Protein AF-A0A8T6UV10-F1 (afdb_monomer_lite)

pLDDT: mean 95.71, std 1.91, range [87.56, 98.0]

Secondary structure (DSSP, 8-state):
---TTPPPP-----EEEEETTEEEEEE---STTHHHHHHHHHHHHHHTS---HHHHHHS--EEE-STT-EEE-TTS-HHHHHHHHHTT-

Radius of gyration: 16.24 Å; chains: 1; bounding box: 48×21×41 Å

Sequence (89 aa):
SIEPKKRPLSSMSPTILMKKNEPFYCFASTGGRRIISTSVQIINNLIDHEYDIQKAISAPRFFHYTGNVINIEQEIPSKVQKTLENIGY

Foldseek 3Di:
DDDPPDDDDWPWDFDFDDDPNHTDDTDFDDDTVCRVQLVVQLCCCCPVVVDDNVCSNPPWGWDDDDDLDIRTDPPPDPVVVVVSVVVPD

Structure (mmCIF, N/CA/C/O backbone):
data_AF-A0A8T6UV10-F1
#
_entry.id   AF-A0A8T6UV10-F1
#
loop_
_atom_site.group_PDB
_atom_site.id
_atom_site.type_symbol
_atom_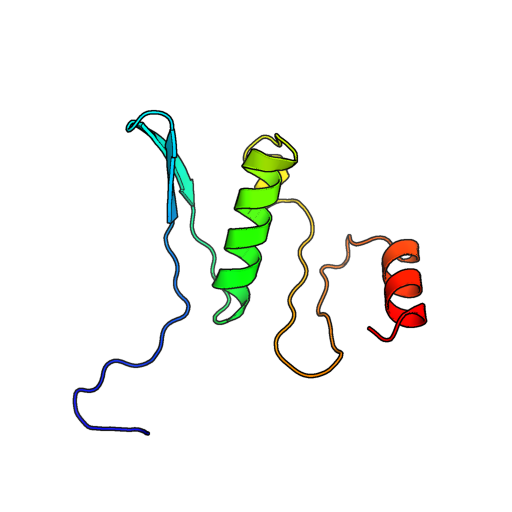site.label_atom_id
_atom_site.label_alt_id
_atom_site.label_comp_id
_atom_site.label_asym_id
_atom_site.label_entity_id
_atom_site.label_seq_id
_atom_site.pdbx_PDB_ins_code
_atom_site.Cartn_x
_atom_site.Cartn_y
_atom_site.Cartn_z
_atom_site.occupancy
_atom_site.B_iso_or_equiv
_atom_site.auth_seq_id
_atom_site.auth_comp_id
_atom_site.auth_asym_id
_atom_site.auth_atom_id
_atom_site.pdbx_PDB_model_num
ATOM 1 N N . SER A 1 1 ? 20.259 -10.067 10.100 1.00 87.56 1 SER A N 1
ATOM 2 C CA . SER A 1 1 ? 21.708 -9.888 10.309 1.00 87.56 1 SER A CA 1
ATOM 3 C C . SER A 1 1 ? 22.219 -8.765 9.424 1.00 87.56 1 SER A C 1
ATOM 5 O O . SER A 1 1 ? 21.649 -8.526 8.360 1.00 87.56 1 SER A O 1
ATOM 7 N N . ILE A 1 2 ? 23.269 -8.083 9.871 1.00 93.00 2 ILE A N 1
ATOM 8 C CA . ILE A 1 2 ? 24.014 -7.093 9.088 1.00 93.00 2 ILE A CA 1
ATOM 9 C C . ILE A 1 2 ? 25.309 -7.774 8.649 1.00 93.00 2 ILE A C 1
ATOM 11 O O . ILE A 1 2 ? 25.989 -8.361 9.484 1.00 93.00 2 ILE A O 1
ATOM 15 N N . GLU A 1 3 ? 25.623 -7.735 7.355 1.00 97.19 3 GLU A N 1
ATOM 16 C CA . GLU A 1 3 ? 26.783 -8.424 6.774 1.00 97.19 3 GLU A CA 1
ATOM 17 C C . GLU A 1 3 ? 27.437 -7.550 5.684 1.00 97.19 3 GLU A C 1
ATOM 19 O O . GLU A 1 3 ? 26.720 -6.849 4.959 1.00 97.19 3 GLU A O 1
ATOM 24 N N . PRO A 1 4 ? 28.775 -7.591 5.519 1.00 97.00 4 PRO A N 1
ATOM 25 C CA . PRO A 1 4 ? 29.468 -6.864 4.456 1.00 97.00 4 PRO A CA 1
ATOM 26 C C . PRO A 1 4 ? 28.947 -7.237 3.062 1.00 97.00 4 PRO A C 1
ATOM 28 O O . PRO A 1 4 ? 28.740 -8.411 2.766 1.00 97.00 4 PRO A O 1
ATOM 31 N N . LYS A 1 5 ? 28.762 -6.237 2.188 1.00 97.00 5 LYS A N 1
ATOM 32 C CA . LYS A 1 5 ? 28.257 -6.377 0.800 1.00 97.00 5 LYS A CA 1
ATOM 33 C C . LYS A 1 5 ? 26.830 -6.939 0.664 1.00 97.00 5 LYS A C 1
ATOM 35 O O . LYS A 1 5 ? 26.341 -7.086 -0.456 1.00 97.00 5 LYS A O 1
ATOM 40 N N . LYS A 1 6 ? 26.131 -7.220 1.767 1.00 97.50 6 LYS A N 1
ATOM 41 C CA . LYS A 1 6 ? 24.730 -7.647 1.736 1.00 97.50 6 LYS A CA 1
ATOM 42 C C . LYS A 1 6 ? 23.831 -6.489 1.316 1.00 97.50 6 LYS A C 1
ATOM 44 O O . LYS A 1 6 ? 23.967 -5.371 1.808 1.00 97.50 6 LYS A O 1
ATOM 49 N N . ARG A 1 7 ? 22.879 -6.767 0.423 1.00 96.69 7 ARG A N 1
ATOM 50 C CA . ARG A 1 7 ? 21.866 -5.786 0.019 1.00 96.69 7 ARG A CA 1
ATOM 51 C C . ARG A 1 7 ? 20.830 -5.625 1.138 1.00 96.69 7 ARG A C 1
ATOM 53 O O . ARG A 1 7 ? 20.302 -6.642 1.598 1.00 96.69 7 ARG A O 1
ATOM 60 N N . PRO A 1 8 ? 20.532 -4.394 1.585 1.00 95.06 8 PRO A N 1
ATOM 61 C CA . PRO A 1 8 ? 19.497 -4.171 2.582 1.00 95.06 8 PRO A CA 1
ATOM 62 C C . PRO A 1 8 ? 18.121 -4.521 2.012 1.00 95.06 8 PRO A C 1
ATOM 64 O O . PRO A 1 8 ? 17.879 -4.408 0.808 1.00 95.06 8 PRO A O 1
ATOM 67 N N . LEU A 1 9 ? 17.209 -4.934 2.892 1.00 95.25 9 LEU A N 1
ATOM 68 C CA . LEU A 1 9 ? 15.811 -5.123 2.527 1.00 95.25 9 LEU A CA 1
ATOM 69 C C . LEU A 1 9 ? 15.217 -3.783 2.079 1.00 95.25 9 LEU A C 1
ATOM 71 O O . LEU A 1 9 ? 15.376 -2.772 2.762 1.00 95.25 9 LEU A O 1
ATOM 75 N N . SER A 1 10 ? 14.491 -3.799 0.965 1.00 94.56 10 SER A N 1
ATOM 76 C CA . SER A 1 10 ? 13.733 -2.656 0.469 1.00 94.56 10 SER A CA 1
ATOM 77 C C . SER A 1 10 ? 12.274 -3.045 0.289 1.00 94.56 10 SER A C 1
ATOM 79 O O . SER A 1 10 ? 11.970 -4.163 -0.117 1.00 94.56 10 SER A O 1
ATOM 81 N N . SER A 1 11 ? 11.380 -2.105 0.581 1.00 96.50 11 SER A N 1
ATOM 82 C CA . SER A 1 11 ? 9.945 -2.229 0.305 1.00 96.50 11 SER A CA 1
ATOM 83 C C . SER A 1 11 ? 9.537 -1.535 -1.000 1.00 96.50 11 SER A C 1
ATOM 85 O O . SER A 1 11 ? 8.357 -1.532 -1.343 1.00 96.50 11 SER A O 1
ATOM 87 N N . MET A 1 12 ? 10.486 -0.928 -1.726 1.00 96.19 12 MET A N 1
ATOM 88 C CA . MET A 1 12 ? 10.206 -0.285 -3.012 1.00 96.19 12 MET A CA 1
ATOM 89 C C . MET A 1 12 ? 9.597 -1.289 -3.990 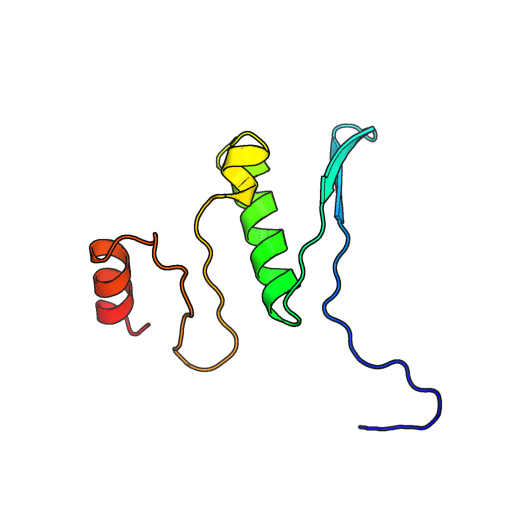1.00 96.19 12 MET A C 1
ATOM 91 O O . MET A 1 12 ? 10.180 -2.341 -4.236 1.00 96.19 12 MET A O 1
ATOM 95 N N . SER A 1 13 ? 8.437 -0.935 -4.542 1.00 95.19 13 SER A N 1
ATOM 96 C CA . SER A 1 13 ? 7.649 -1.795 -5.430 1.00 95.19 13 SER A CA 1
ATOM 97 C C . SER A 1 13 ? 7.163 -1.000 -6.655 1.00 95.19 13 SER A C 1
ATOM 99 O O . SER A 1 13 ? 5.964 -0.746 -6.781 1.00 95.19 13 SER A O 1
ATOM 101 N N . PRO A 1 14 ? 8.068 -0.519 -7.534 1.00 95.69 14 PRO A N 1
ATOM 102 C CA . PRO A 1 14 ? 7.649 0.095 -8.795 1.00 95.69 14 PRO A CA 1
ATOM 103 C C . PRO A 1 14 ? 6.861 -0.935 -9.611 1.00 95.69 14 PRO A C 1
ATOM 105 O O . PRO A 1 14 ? 7.330 -2.056 -9.802 1.00 95.69 14 PRO A O 1
ATOM 108 N N . THR A 1 15 ? 5.656 -0.574 -10.049 1.00 95.81 15 THR A N 1
ATOM 109 C CA . THR A 1 15 ? 4.689 -1.540 -10.582 1.00 95.81 15 THR A CA 1
ATOM 110 C C . THR A 1 15 ? 4.156 -1.097 -11.939 1.00 95.81 15 THR A C 1
ATOM 112 O O . THR A 1 15 ? 3.702 0.034 -12.104 1.00 95.81 15 THR A O 1
ATOM 115 N N . ILE A 1 16 ? 4.180 -2.022 -12.902 1.00 96.88 16 ILE A N 1
ATOM 116 C CA . ILE A 1 16 ? 3.514 -1.896 -14.201 1.00 96.88 16 ILE A CA 1
ATOM 117 C C . ILE A 1 16 ? 2.437 -2.980 -14.264 1.00 96.88 16 ILE A C 1
ATOM 119 O O . ILE A 1 16 ? 2.737 -4.163 -14.112 1.00 96.88 16 ILE A O 1
ATOM 123 N N . LEU A 1 17 ? 1.187 -2.577 -14.474 1.00 95.62 17 LEU A N 1
ATOM 124 C CA . LEU A 1 17 ? 0.073 -3.489 -14.705 1.00 95.62 17 LEU A CA 1
ATOM 125 C C . LEU A 1 17 ? -0.057 -3.755 -16.198 1.00 95.62 17 LEU A C 1
ATOM 127 O O . LEU A 1 17 ? -0.079 -2.821 -16.998 1.00 95.62 17 LEU A O 1
ATOM 131 N N . MET A 1 18 ? -0.181 -5.029 -16.554 1.00 97.12 18 MET A N 1
ATOM 132 C CA . MET A 1 18 ? -0.310 -5.485 -17.934 1.00 97.12 18 MET A CA 1
ATOM 133 C C . MET A 1 18 ? -1.740 -5.960 -18.186 1.00 97.12 18 MET A C 1
ATOM 135 O O . MET A 1 18 ? -2.303 -6.700 -17.380 1.00 97.12 18 MET A O 1
ATOM 139 N N . LYS A 1 19 ? -2.317 -5.594 -19.330 1.00 95.75 19 LYS A N 1
ATOM 140 C CA . LYS A 1 19 ? -3.604 -6.106 -19.807 1.00 95.75 19 LYS A CA 1
ATOM 141 C C . LYS A 1 19 ? -3.408 -6.612 -21.225 1.00 95.75 19 LYS A C 1
ATOM 143 O O . LYS A 1 19 ? -3.008 -5.853 -22.094 1.00 95.75 19 LYS A O 1
ATOM 148 N N . LYS A 1 20 ? -3.668 -7.903 -21.459 1.00 96.69 20 LYS A N 1
ATOM 149 C CA . LYS A 1 20 ? -3.443 -8.550 -22.768 1.00 96.69 20 LYS A CA 1
ATOM 150 C C . LYS A 1 20 ? -2.016 -8.320 -23.307 1.00 96.69 20 LYS A C 1
ATOM 152 O O . LYS A 1 20 ? -1.840 -8.002 -24.473 1.00 96.69 20 LYS A O 1
ATOM 157 N N . ASN A 1 21 ? -1.010 -8.480 -22.443 1.00 95.75 21 ASN A N 1
ATOM 158 C CA . ASN A 1 21 ? 0.413 -8.234 -22.732 1.00 95.75 21 ASN A CA 1
ATOM 159 C C . ASN A 1 21 ? 0.787 -6.791 -23.112 1.00 95.75 21 ASN A C 1
ATOM 161 O O . ASN A 1 21 ? 1.944 -6.542 -23.442 1.00 95.75 21 ASN A O 1
ATOM 165 N N . GLU A 1 22 ? -0.126 -5.832 -22.979 1.00 97.62 22 GLU A N 1
ATOM 166 C CA . GLU A 1 22 ? 0.162 -4.413 -23.175 1.00 97.62 22 GLU A CA 1
ATOM 167 C C . GLU A 1 22 ? 0.188 -3.680 -21.825 1.00 97.62 22 GLU A C 1
ATOM 169 O O . GLU A 1 22 ? -0.622 -3.994 -20.942 1.00 97.62 22 GLU A O 1
ATOM 174 N N . PRO A 1 23 ? 1.112 -2.722 -21.617 1.00 96.50 23 PRO A N 1
ATOM 175 C CA . PRO A 1 23 ? 1.099 -1.880 -20.427 1.00 96.50 23 PRO A CA 1
ATOM 176 C C . PRO A 1 23 ? -0.225 -1.121 -20.318 1.00 96.50 23 PRO A C 1
ATOM 178 O O . PRO A 1 23 ? -0.644 -0.445 -21.253 1.00 96.50 23 PRO A O 1
ATOM 181 N N . PHE A 1 24 ? -0.869 -1.226 -19.161 1.00 93.69 24 PHE A N 1
ATOM 182 C CA . PHE A 1 24 ? -2.164 -0.611 -18.882 1.00 93.69 24 PHE A CA 1
ATOM 183 C C . PHE A 1 24 ? -2.043 0.528 -17.861 1.00 93.69 24 PHE A C 1
ATOM 185 O O . PHE A 1 24 ? -2.549 1.620 -18.101 1.00 93.69 24 PHE A O 1
ATOM 192 N N . TYR A 1 25 ? -1.299 0.311 -16.770 1.00 95.38 25 TYR A N 1
ATOM 193 C CA . TYR A 1 25 ? -0.966 1.342 -15.779 1.00 95.38 25 TYR A CA 1
ATOM 194 C C . TYR A 1 25 ? 0.483 1.215 -15.312 1.00 95.38 25 TYR A C 1
ATOM 196 O O . TYR A 1 25 ? 1.027 0.115 -15.251 1.00 95.38 25 TYR A O 1
ATOM 204 N N . CYS A 1 26 ? 1.093 2.335 -14.927 1.00 95.38 26 CYS A N 1
ATOM 205 C CA . CYS A 1 26 ? 2.404 2.380 -14.286 1.00 95.38 26 CYS A CA 1
ATOM 206 C C . CYS A 1 26 ? 2.330 3.319 -13.083 1.00 95.38 26 CYS A C 1
ATOM 208 O O . CYS A 1 26 ? 1.894 4.462 -13.220 1.00 95.38 26 CYS A O 1
ATOM 210 N N . PHE A 1 27 ? 2.730 2.839 -11.908 1.00 94.50 27 PHE A N 1
ATOM 211 C CA . PHE A 1 27 ? 2.741 3.649 -10.696 1.00 94.50 27 PHE A CA 1
ATOM 212 C C . PHE A 1 27 ? 3.799 3.168 -9.699 1.00 94.50 27 PHE A C 1
ATOM 214 O O . PHE A 1 27 ? 4.310 2.047 -9.747 1.00 94.50 27 PHE A O 1
ATOM 221 N N . ALA A 1 28 ? 4.118 4.050 -8.761 1.00 94.19 28 ALA A N 1
ATOM 222 C CA . ALA A 1 28 ? 4.954 3.759 -7.611 1.00 94.19 28 ALA A CA 1
ATOM 223 C C . ALA A 1 28 ? 4.483 4.599 -6.421 1.00 94.19 28 ALA A C 1
ATOM 225 O O . ALA A 1 28 ? 3.830 5.629 -6.585 1.00 94.19 28 ALA A O 1
ATOM 226 N N . SER A 1 29 ? 4.835 4.160 -5.216 1.00 94.00 29 SER A N 1
ATOM 227 C CA . SER A 1 29 ? 4.551 4.880 -3.977 1.00 94.00 29 SER A CA 1
ATOM 228 C C . SER A 1 29 ? 5.818 5.018 -3.136 1.00 94.00 29 SER A C 1
ATOM 230 O O . SER A 1 29 ? 6.771 4.249 -3.287 1.00 94.00 29 SER A O 1
ATOM 232 N N . THR A 1 30 ? 5.825 5.999 -2.239 1.00 92.44 30 THR A N 1
ATOM 233 C CA . THR A 1 30 ? 6.866 6.218 -1.229 1.00 92.44 30 THR A CA 1
ATOM 234 C C . THR A 1 30 ? 6.322 5.863 0.163 1.00 92.44 30 THR A C 1
ATOM 236 O O . THR A 1 30 ? 5.132 5.603 0.328 1.00 92.44 30 THR A O 1
ATOM 239 N N . GLY A 1 31 ? 7.181 5.803 1.189 1.00 93.19 31 GLY A N 1
ATOM 240 C CA . GLY A 1 31 ? 6.737 5.554 2.575 1.00 93.19 31 GLY A CA 1
ATOM 241 C C . GLY A 1 31 ? 7.222 4.247 3.212 1.00 93.19 31 GLY A C 1
ATOM 242 O O . GLY A 1 31 ? 6.587 3.727 4.131 1.00 93.19 31 GLY A O 1
ATOM 243 N N . GLY A 1 32 ? 8.350 3.700 2.746 1.00 94.19 32 GLY A N 1
ATOM 244 C CA . GLY A 1 32 ? 8.981 2.523 3.347 1.00 94.19 32 GLY A CA 1
ATOM 245 C C . GLY A 1 32 ? 8.052 1.310 3.329 1.00 94.19 32 GLY A C 1
ATOM 246 O O . GLY A 1 32 ? 7.574 0.907 2.275 1.00 94.19 32 GLY A O 1
ATOM 247 N N . ARG A 1 33 ? 7.751 0.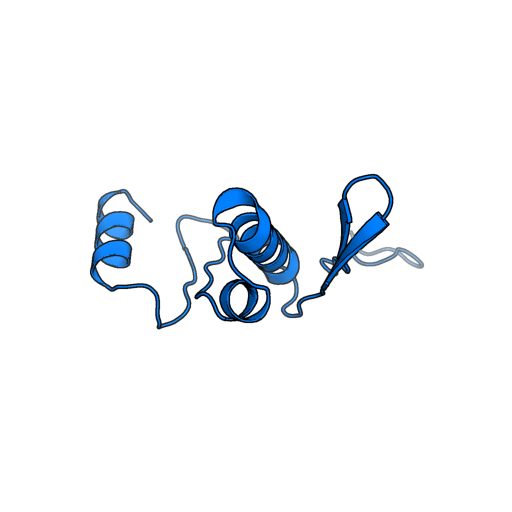739 4.498 1.00 94.12 33 ARG A N 1
ATOM 248 C CA . ARG A 1 33 ? 6.888 -0.452 4.598 1.00 94.12 33 ARG A CA 1
ATOM 249 C C . ARG A 1 33 ? 5.456 -0.223 4.095 1.00 94.12 33 ARG A C 1
ATOM 251 O O . ARG A 1 33 ? 4.814 -1.183 3.685 1.00 94.12 33 ARG A O 1
ATOM 258 N N . ARG A 1 34 ? 4.982 1.030 4.057 1.00 96.31 34 ARG A N 1
ATOM 259 C CA . ARG A 1 34 ? 3.657 1.389 3.519 1.00 96.31 34 ARG A CA 1
ATOM 260 C C . ARG A 1 34 ? 3.552 1.214 2.005 1.00 96.31 34 ARG A C 1
ATOM 262 O O . ARG A 1 34 ? 2.449 1.078 1.495 1.00 96.31 34 ARG A O 1
ATOM 269 N N . ILE A 1 35 ? 4.677 1.173 1.283 1.00 97.19 35 ILE A N 1
ATOM 270 C CA . ILE A 1 35 ? 4.684 1.055 -0.186 1.00 97.19 35 ILE A CA 1
ATOM 271 C C . ILE A 1 35 ? 3.892 -0.175 -0.643 1.00 97.19 35 ILE A C 1
ATOM 273 O O . ILE A 1 35 ? 3.139 -0.099 -1.613 1.00 97.19 35 ILE A O 1
ATOM 277 N N . ILE A 1 36 ? 4.020 -1.287 0.084 1.00 96.25 36 ILE A N 1
ATOM 278 C CA . ILE A 1 36 ? 3.363 -2.552 -0.251 1.00 96.25 36 ILE A CA 1
ATOM 279 C C . ILE A 1 36 ? 1.839 -2.415 -0.120 1.00 96.25 36 ILE A C 1
ATOM 281 O O . ILE A 1 36 ? 1.120 -2.668 -1.084 1.00 96.25 36 ILE A O 1
ATOM 285 N N . SER A 1 37 ? 1.335 -1.951 1.030 1.00 96.50 37 SER A N 1
ATOM 286 C CA . SER A 1 37 ? -0.111 -1.794 1.252 1.00 96.50 37 SER A CA 1
ATOM 287 C C . SER A 1 37 ? -0.724 -0.737 0.340 1.00 96.50 37 SER A C 1
ATOM 289 O O . SER A 1 37 ? -1.840 -0.928 -0.136 1.00 96.50 37 SER A O 1
ATOM 291 N N . THR A 1 38 ? -0.014 0.365 0.075 1.00 97.25 38 THR A N 1
ATOM 292 C CA . THR A 1 38 ? -0.472 1.397 -0.862 1.00 97.25 38 THR A CA 1
ATOM 293 C C . THR A 1 38 ? -0.603 0.831 -2.272 1.00 97.25 38 THR A C 1
ATOM 295 O O . THR A 1 38 ? -1.600 1.087 -2.938 1.00 97.25 38 THR A O 1
ATOM 298 N N . SER A 1 39 ? 0.363 0.021 -2.717 1.00 96.88 39 SER A N 1
ATOM 299 C CA . SER A 1 39 ? 0.315 -0.589 -4.050 1.00 96.88 39 SER A CA 1
ATOM 300 C C . SER A 1 39 ? -0.872 -1.542 -4.187 1.00 96.88 39 SER A C 1
ATOM 302 O O . SER A 1 39 ? -1.600 -1.463 -5.169 1.00 96.88 39 SER A O 1
ATOM 304 N N . VAL A 1 40 ? -1.124 -2.382 -3.177 1.00 96.88 40 VAL A N 1
ATOM 305 C CA . VAL A 1 40 ? -2.290 -3.283 -3.159 1.00 96.88 40 VAL A CA 1
ATOM 306 C C . VAL A 1 40 ? -3.605 -2.502 -3.192 1.00 96.88 40 VAL A C 1
ATOM 308 O O . VAL A 1 40 ? -4.488 -2.846 -3.970 1.00 96.88 40 VAL A O 1
ATOM 311 N N . GLN A 1 41 ? -3.730 -1.433 -2.399 1.00 97.94 41 GLN A N 1
ATOM 312 C CA . GLN A 1 41 ? -4.937 -0.598 -2.380 1.00 97.94 41 GLN A CA 1
ATOM 313 C C . GLN A 1 41 ? -5.181 0.099 -3.723 1.00 97.94 41 GLN A C 1
ATOM 315 O O . GLN A 1 41 ? -6.312 0.113 -4.194 1.00 97.94 41 GLN A O 1
ATOM 320 N N . ILE A 1 42 ? -4.136 0.617 -4.378 1.00 97.69 42 ILE A N 1
ATOM 321 C CA . ILE A 1 42 ? -4.261 1.211 -5.719 1.00 97.69 42 ILE A CA 1
ATOM 322 C C . ILE A 1 42 ? -4.719 0.158 -6.736 1.00 97.69 42 ILE A C 1
ATOM 324 O O . ILE A 1 42 ? -5.616 0.438 -7.524 1.00 97.69 42 ILE A O 1
ATOM 328 N N . ILE A 1 43 ? -4.146 -1.052 -6.712 1.00 97.25 43 ILE A N 1
ATOM 329 C CA . ILE A 1 43 ? -4.538 -2.135 -7.630 1.00 97.25 43 ILE A CA 1
ATOM 330 C C . ILE A 1 43 ? -5.995 -2.537 -7.400 1.00 97.25 43 ILE A C 1
ATOM 332 O O . ILE A 1 43 ? -6.746 -2.612 -8.365 1.00 97.25 43 ILE A O 1
ATOM 336 N N . ASN A 1 44 ? -6.403 -2.743 -6.147 1.00 98.00 44 ASN A N 1
ATOM 337 C CA . ASN A 1 44 ? -7.789 -3.063 -5.801 1.00 98.00 44 ASN A CA 1
ATOM 338 C C . ASN A 1 44 ? -8.740 -1.957 -6.296 1.00 98.00 44 ASN A C 1
ATOM 340 O O . ASN A 1 44 ? -9.702 -2.227 -7.009 1.00 98.00 44 ASN A O 1
ATOM 344 N N . ASN A 1 45 ? -8.404 -0.688 -6.048 1.00 98.00 45 ASN A N 1
ATOM 345 C CA . ASN A 1 45 ? -9.206 0.434 -6.528 1.00 98.00 45 ASN A CA 1
ATOM 346 C C . ASN A 1 45 ? -9.341 0.465 -8.061 1.00 98.00 45 ASN A C 1
ATOM 348 O O . ASN A 1 45 ? -10.424 0.735 -8.571 1.00 98.00 45 ASN A O 1
ATOM 352 N N . LEU A 1 46 ? -8.257 0.200 -8.796 1.00 97.25 46 LEU A N 1
ATOM 353 C CA . LEU A 1 46 ? -8.257 0.199 -10.264 1.00 97.25 46 LEU A CA 1
ATOM 354 C C . LEU A 1 46 ? -9.002 -0.999 -10.862 1.00 97.25 46 LEU A C 1
ATOM 356 O O . LEU A 1 46 ? -9.651 -0.854 -11.894 1.00 97.25 46 LEU A O 1
ATOM 360 N N . ILE A 1 47 ? -8.850 -2.185 -10.269 1.00 96.12 47 ILE A N 1
ATOM 361 C CA . ILE A 1 47 ? -9.301 -3.450 -10.862 1.00 96.12 47 ILE A CA 1
ATOM 362 C C . ILE A 1 47 ? -10.637 -3.906 -10.279 1.00 96.12 47 ILE A C 1
ATOM 364 O O . ILE A 1 47 ? -11.546 -4.205 -11.044 1.00 96.12 47 ILE A O 1
ATOM 368 N N . ASP A 1 48 ? -10.766 -3.943 -8.954 1.00 97.62 48 ASP A N 1
ATOM 369 C CA . ASP A 1 48 ? -11.958 -4.465 -8.278 1.00 97.62 48 ASP A CA 1
ATOM 370 C C . ASP A 1 48 ? -13.052 -3.393 -8.152 1.00 97.62 48 ASP A C 1
ATOM 372 O O . ASP A 1 48 ? -14.236 -3.686 -8.308 1.00 97.62 48 ASP A O 1
ATOM 376 N N . HIS A 1 49 ? -12.666 -2.138 -7.890 1.00 97.69 49 HIS A N 1
ATOM 377 C CA . HIS A 1 49 ? -13.602 -1.008 -7.807 1.00 97.69 49 HIS A CA 1
ATOM 378 C C . HIS A 1 49 ? -13.759 -0.223 -9.117 1.00 97.69 49 HIS A C 1
ATOM 380 O O . HIS A 1 49 ? -14.565 0.710 -9.163 1.00 97.69 49 HIS A O 1
ATOM 386 N N . GLU A 1 50 ? -12.996 -0.576 -10.157 1.00 96.94 50 GLU A N 1
ATOM 387 C CA . GLU A 1 50 ? -13.019 0.059 -11.484 1.00 96.94 50 GLU A CA 1
ATOM 388 C C . GLU A 1 50 ? -12.881 1.595 -11.443 1.00 96.94 50 GLU A C 1
ATOM 390 O O . GLU A 1 50 ? -13.458 2.324 -12.253 1.00 96.94 50 GLU A O 1
ATOM 395 N N . TYR A 1 51 ? -12.127 2.123 -10.475 1.00 97.94 51 TYR A N 1
ATOM 396 C CA . TYR A 1 51 ? -11.859 3.556 -10.392 1.00 97.94 51 TYR A CA 1
ATOM 397 C C . TYR A 1 51 ? -10.940 4.010 -11.526 1.00 97.94 51 TYR A C 1
ATOM 399 O O . TYR A 1 51 ? -10.038 3.291 -11.956 1.00 97.94 51 TYR A O 1
ATOM 407 N N . ASP A 1 52 ? -11.108 5.262 -11.955 1.00 95.94 52 ASP A N 1
ATOM 408 C CA . ASP A 1 52 ? -10.077 5.932 -12.738 1.00 95.94 52 ASP A CA 1
ATOM 409 C C . ASP A 1 52 ? -8.796 6.127 -11.907 1.00 95.94 52 ASP A C 1
ATOM 411 O O . ASP A 1 52 ? -8.797 6.045 -10.674 1.00 95.94 52 ASP A O 1
ATOM 415 N N . ILE A 1 53 ? -7.684 6.414 -12.587 1.00 94.31 53 ILE A N 1
ATOM 416 C CA . ILE A 1 53 ? -6.379 6.512 -11.930 1.00 94.31 53 ILE A CA 1
ATOM 417 C C . ILE A 1 53 ? -6.320 7.619 -10.875 1.00 94.31 53 ILE A C 1
ATOM 419 O O . ILE A 1 53 ? -5.711 7.408 -9.828 1.00 94.31 53 ILE A O 1
ATOM 423 N N . GLN A 1 54 ? -6.965 8.768 -11.098 1.00 96.25 54 GLN A N 1
ATOM 424 C CA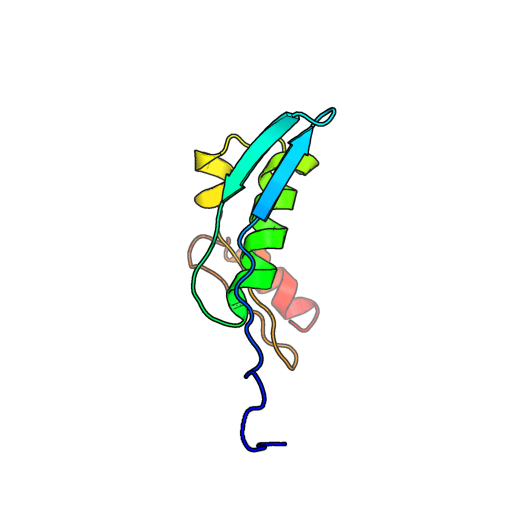 . GLN A 1 54 ? -6.926 9.882 -10.153 1.00 96.25 54 GLN A CA 1
ATOM 425 C C . GLN A 1 54 ? -7.687 9.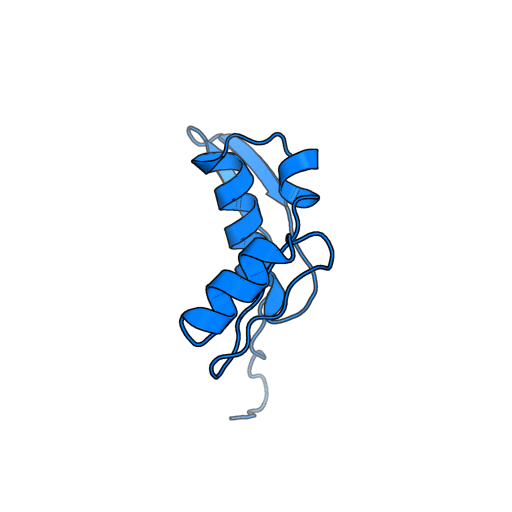520 -8.878 1.00 96.25 54 GLN A C 1
ATOM 427 O O . GLN A 1 54 ? -7.187 9.724 -7.772 1.00 96.25 54 GLN A O 1
ATOM 432 N N . LYS A 1 55 ? -8.870 8.924 -9.021 1.00 97.62 55 LYS A N 1
ATOM 433 C CA . LYS A 1 55 ? -9.661 8.452 -7.890 1.00 97.62 55 LYS A CA 1
ATOM 434 C C . LYS A 1 55 ? -8.966 7.303 -7.157 1.00 97.62 55 LYS A C 1
ATOM 436 O O . LYS A 1 55 ? -8.950 7.299 -5.929 1.00 97.62 55 LYS A O 1
ATOM 441 N N . ALA A 1 56 ? -8.346 6.368 -7.877 1.00 97.44 56 ALA A N 1
ATOM 442 C CA . ALA A 1 56 ? -7.641 5.236 -7.281 1.00 97.44 56 ALA A CA 1
ATOM 443 C C . ALA A 1 56 ? -6.451 5.662 -6.410 1.00 97.44 56 ALA A C 1
ATOM 445 O O . ALA A 1 56 ? -6.250 5.083 -5.340 1.00 97.44 56 ALA A O 1
ATOM 446 N N . ILE A 1 57 ? -5.685 6.676 -6.836 1.00 95.56 57 ILE A N 1
ATOM 447 C CA . ILE A 1 57 ? -4.554 7.192 -6.051 1.00 95.56 57 ILE A CA 1
ATOM 448 C C . ILE A 1 57 ? -4.984 8.151 -4.939 1.00 95.56 57 ILE A C 1
ATOM 450 O O . ILE A 1 57 ? -4.282 8.223 -3.933 1.00 95.56 57 ILE A O 1
ATOM 454 N N . SER A 1 58 ? -6.091 8.881 -5.098 1.00 96.25 58 SER A N 1
ATOM 455 C CA . SER A 1 58 ? -6.587 9.844 -4.101 1.00 96.25 58 SER A CA 1
ATOM 456 C C . SER A 1 58 ? -7.503 9.227 -3.045 1.00 96.25 58 SER A C 1
ATOM 458 O O . SER A 1 58 ? -7.818 9.896 -2.065 1.00 96.25 58 SER A O 1
ATOM 460 N N . ALA A 1 59 ? -7.955 7.986 -3.232 1.00 97.31 59 ALA A N 1
ATOM 461 C CA . ALA A 1 59 ? -8.749 7.285 -2.232 1.00 97.31 59 ALA A CA 1
ATOM 462 C C . ALA A 1 59 ? -7.964 7.134 -0.913 1.00 97.31 59 ALA A C 1
ATOM 464 O O . ALA A 1 59 ? -6.767 6.823 -0.960 1.00 97.31 59 ALA A O 1
ATOM 465 N N . PRO A 1 60 ? -8.624 7.318 0.246 1.00 97.25 60 PRO A N 1
ATOM 466 C CA . PRO A 1 60 ? -7.962 7.240 1.538 1.00 97.25 60 PRO A CA 1
ATOM 467 C C . PRO A 1 60 ? -7.442 5.840 1.829 1.00 97.25 60 PRO A C 1
ATOM 469 O O . PRO A 1 60 ? -8.083 4.837 1.510 1.00 97.25 60 PRO A O 1
ATOM 472 N N . ARG A 1 61 ? -6.277 5.785 2.468 1.00 96.81 61 ARG A N 1
ATOM 473 C CA . ARG A 1 61 ? -5.524 4.550 2.678 1.00 96.81 61 ARG A CA 1
ATOM 474 C C . ARG A 1 61 ? -5.486 4.135 4.136 1.00 96.81 61 ARG A C 1
ATOM 476 O O . ARG A 1 61 ? -5.574 4.947 5.057 1.00 96.81 61 ARG A O 1
ATOM 483 N N . PHE A 1 62 ? -5.247 2.847 4.334 1.00 96.81 62 PHE A N 1
ATOM 484 C CA . PHE A 1 62 ? -4.900 2.273 5.625 1.00 96.81 62 PHE A CA 1
ATOM 485 C C . PHE A 1 62 ? -3.614 1.443 5.543 1.00 96.81 62 PHE A C 1
ATOM 487 O O . PHE A 1 62 ? -3.179 1.001 4.476 1.00 96.81 62 PHE A O 1
ATOM 494 N N . PHE A 1 63 ? -2.966 1.247 6.685 1.00 96.94 63 PHE A N 1
ATOM 495 C CA . PHE A 1 63 ? -1.748 0.463 6.815 1.00 96.94 63 PHE A CA 1
ATOM 496 C C . PHE A 1 63 ? -1.732 -0.278 8.144 1.00 96.94 63 PHE A C 1
ATOM 498 O O . PHE A 1 63 ? -1.939 0.308 9.204 1.00 96.94 63 PHE A O 1
ATOM 505 N N . HIS A 1 64 ? -1.406 -1.561 8.074 1.00 94.81 64 HIS A N 1
ATOM 506 C CA . HIS A 1 64 ? -1.175 -2.409 9.227 1.00 94.81 64 HIS A CA 1
ATOM 507 C C . HIS A 1 64 ? 0.250 -2.971 9.161 1.00 94.81 64 HIS A C 1
ATOM 509 O O . HIS A 1 64 ? 0.703 -3.382 8.091 1.00 94.81 64 HIS A O 1
ATOM 515 N N . TYR A 1 65 ? 0.957 -2.988 10.294 1.00 92.00 65 TYR A N 1
ATOM 516 C CA . TYR A 1 65 ? 2.308 -3.553 10.381 1.00 92.00 65 TYR A CA 1
ATOM 517 C C . TYR A 1 65 ? 2.417 -4.659 11.429 1.00 92.00 65 TYR A C 1
ATOM 519 O O . TYR A 1 65 ? 2.896 -5.746 11.119 1.00 92.00 65 TYR A O 1
ATOM 527 N N . THR A 1 66 ? 2.004 -4.377 12.665 1.00 92.12 66 THR A N 1
ATOM 528 C CA . THR A 1 66 ? 2.116 -5.298 13.805 1.00 92.12 66 THR A CA 1
ATOM 529 C C . THR A 1 66 ? 1.049 -4.997 14.854 1.00 92.12 66 THR A C 1
ATOM 531 O O . THR A 1 66 ? 0.655 -3.841 15.003 1.00 92.12 66 THR A O 1
ATOM 534 N N . GLY A 1 67 ? 0.652 -6.007 15.633 1.00 91.38 67 GLY A N 1
ATOM 535 C CA . GLY A 1 67 ? -0.334 -5.872 16.715 1.00 91.38 67 GLY A CA 1
ATOM 536 C C . GLY A 1 67 ? -1.769 -5.743 16.200 1.00 91.38 67 GLY A C 1
ATOM 537 O O . GLY A 1 67 ? -2.070 -6.210 15.111 1.00 91.38 67 GLY A O 1
ATOM 538 N N . ASN A 1 68 ? -2.636 -5.074 16.956 1.00 91.88 68 ASN A N 1
ATOM 539 C CA . ASN A 1 68 ? -3.997 -4.729 16.526 1.00 91.88 68 ASN A CA 1
ATOM 540 C C . ASN A 1 68 ? -4.095 -3.221 16.275 1.00 91.88 68 ASN A C 1
ATOM 542 O O . ASN A 1 68 ? -4.938 -2.547 16.840 1.00 91.88 68 ASN A O 1
ATOM 546 N N . VAL A 1 69 ? -3.145 -2.667 15.516 1.00 93.19 69 VAL A N 1
ATOM 547 C CA . VAL A 1 69 ? -3.128 -1.236 15.184 1.00 93.19 69 VAL A CA 1
ATOM 548 C C . VAL A 1 69 ? -3.250 -1.077 13.680 1.00 93.19 69 VAL A C 1
ATOM 550 O O . VAL A 1 69 ? -2.416 -1.590 12.924 1.00 93.19 69 VAL A O 1
ATOM 553 N N . ILE A 1 70 ? -4.264 -0.330 13.252 1.00 95.62 70 ILE A N 1
ATOM 554 C CA . ILE A 1 70 ? -4.441 0.102 11.868 1.00 95.62 70 ILE A CA 1
AT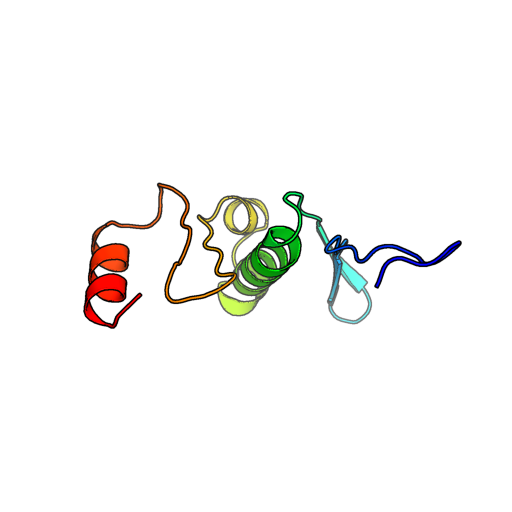OM 555 C C . ILE A 1 70 ? -4.202 1.611 11.809 1.00 95.62 70 ILE A C 1
ATOM 557 O O . ILE A 1 70 ? -4.902 2.401 12.434 1.00 95.62 70 ILE A O 1
ATOM 561 N N . ASN A 1 71 ? -3.194 2.036 11.051 1.00 95.19 71 ASN A N 1
ATOM 562 C CA . ASN A 1 71 ? -3.027 3.445 10.717 1.00 95.19 71 ASN A CA 1
ATOM 563 C C . ASN A 1 71 ? -3.944 3.789 9.544 1.00 95.19 71 ASN A C 1
ATOM 565 O O . ASN A 1 71 ? -3.947 3.067 8.551 1.00 95.19 71 ASN A O 1
ATOM 569 N N . ILE A 1 72 ? -4.665 4.900 9.635 1.00 95.94 72 ILE A N 1
ATOM 570 C CA . ILE A 1 72 ? -5.627 5.348 8.623 1.00 95.94 72 ILE A CA 1
ATOM 571 C C . ILE A 1 72 ? -5.354 6.800 8.220 1.00 95.94 72 ILE A C 1
ATOM 573 O O . ILE A 1 72 ? -4.819 7.577 9.014 1.00 95.94 72 ILE A O 1
ATOM 577 N N . GLU A 1 73 ? -5.722 7.161 6.994 1.00 96.00 73 GLU A N 1
ATOM 578 C CA . GLU A 1 73 ? -5.835 8.558 6.560 1.00 96.00 73 GLU A CA 1
ATOM 579 C C . GLU A 1 73 ? -7.143 9.191 7.081 1.00 96.00 73 GLU A C 1
ATOM 581 O O . GLU A 1 73 ? -8.086 8.492 7.467 1.00 96.00 73 GLU A O 1
ATOM 586 N N . GLN A 1 74 ? -7.182 10.524 7.162 1.00 92.62 74 GLN A N 1
ATOM 587 C CA . GLN A 1 74 ? -8.221 11.266 7.896 1.00 92.62 74 GLN A CA 1
ATOM 588 C C . GLN A 1 74 ? -9.612 11.138 7.268 1.00 92.62 74 GLN A C 1
ATOM 590 O O . GLN A 1 74 ? -10.625 11.267 7.952 1.00 92.62 74 GLN A O 1
ATOM 595 N N . GLU A 1 75 ? -9.663 10.870 5.970 1.00 96.44 75 GLU A N 1
ATOM 596 C CA . GLU A 1 75 ? -10.878 10.826 5.172 1.00 96.44 75 GLU A CA 1
ATOM 597 C C . GLU A 1 75 ? -11.640 9.497 5.329 1.00 96.44 75 GLU A C 1
ATOM 599 O O . GLU A 1 75 ? -12.753 9.362 4.816 1.00 96.44 75 GLU A O 1
ATOM 604 N N . ILE A 1 76 ? -11.095 8.518 6.067 1.00 96.44 76 ILE A N 1
ATOM 605 C CA . ILE A 1 76 ? -11.826 7.296 6.428 1.00 96.44 76 ILE A CA 1
ATOM 606 C C . ILE A 1 76 ? -12.973 7.650 7.394 1.00 96.44 76 ILE A C 1
ATOM 608 O O . ILE A 1 76 ? -12.713 8.170 8.481 1.00 96.44 76 ILE A O 1
ATOM 612 N N . PRO A 1 77 ? -14.248 7.338 7.078 1.00 96.81 77 PRO A N 1
ATOM 613 C CA . PRO A 1 77 ? -15.381 7.751 7.906 1.00 96.81 77 PRO A CA 1
ATOM 614 C C . PRO A 1 77 ? -15.331 7.209 9.340 1.00 96.81 77 PRO A C 1
ATOM 616 O O . PRO A 1 77 ? -15.127 6.015 9.556 1.00 96.81 77 PRO A O 1
ATOM 619 N N . SER A 1 78 ? -15.650 8.054 10.325 1.00 95.88 78 SER A N 1
ATOM 620 C CA . SER A 1 78 ? -15.640 7.695 11.757 1.00 95.88 78 SER A CA 1
ATOM 621 C C . SER A 1 78 ? -16.522 6.491 12.106 1.00 95.88 78 SER A C 1
ATOM 623 O O . SER A 1 78 ? -16.206 5.725 13.012 1.00 95.88 78 SER A O 1
ATOM 625 N N . LYS A 1 79 ? -17.617 6.278 11.365 1.00 97.56 79 LYS A N 1
ATOM 626 C CA . LYS A 1 79 ? -18.465 5.085 11.508 1.00 97.56 79 LYS A CA 1
ATOM 627 C C . LYS A 1 79 ? -17.692 3.794 11.209 1.00 97.56 79 LYS A C 1
ATOM 629 O O . LYS A 1 79 ? -17.869 2.810 11.924 1.00 97.56 79 LYS A O 1
ATOM 634 N N . VAL A 1 80 ? -16.853 3.795 10.171 1.00 96.94 80 VAL A N 1
ATOM 635 C CA . VAL A 1 80 ? -16.023 2.638 9.795 1.00 96.94 80 VAL A CA 1
ATOM 636 C C . VAL A 1 80 ? -14.969 2.394 10.869 1.00 96.94 80 VAL A C 1
ATOM 638 O O . VAL A 1 80 ? -14.836 1.263 11.319 1.00 96.94 80 VAL A O 1
ATOM 641 N N . GLN A 1 81 ? -14.316 3.458 11.350 1.00 95.69 81 GLN A N 1
ATOM 642 C CA . GLN A 1 81 ? -13.324 3.381 12.432 1.00 95.69 81 GLN A CA 1
ATOM 643 C C . GLN A 1 81 ? -13.912 2.706 13.680 1.00 95.69 81 GLN A C 1
ATOM 645 O O . GLN A 1 81 ? -13.435 1.657 14.092 1.00 95.69 81 GLN A O 1
ATOM 650 N N . LYS A 1 82 ? -15.046 3.209 14.188 1.00 96.88 82 LYS A N 1
ATOM 651 C CA . LYS A 1 82 ? -15.741 2.625 15.351 1.00 96.88 82 LYS A CA 1
ATOM 652 C C . LYS A 1 82 ? -16.188 1.180 15.139 1.00 96.88 82 LYS A C 1
ATOM 654 O O . LYS A 1 82 ? -16.259 0.398 16.080 1.00 96.88 82 LYS A O 1
ATOM 659 N N . THR A 1 83 ? -16.546 0.821 13.906 1.00 97.25 83 THR A N 1
ATOM 660 C CA . THR A 1 83 ? -16.933 -0.560 13.589 1.00 97.25 83 THR A CA 1
ATOM 661 C C . THR A 1 83 ? -15.733 -1.496 13.703 1.00 97.25 83 THR A C 1
ATOM 663 O O . THR A 1 83 ? -15.884 -2.587 14.242 1.00 97.25 83 THR A O 1
ATOM 666 N N . LEU A 1 84 ? -14.556 -1.059 13.241 1.00 95.56 84 LEU A N 1
ATOM 667 C CA . LEU A 1 84 ? -13.300 -1.799 13.373 1.00 95.56 84 LEU A CA 1
ATOM 668 C C . LEU A 1 84 ? -12.860 -1.906 14.844 1.00 95.56 84 LEU A C 1
ATOM 670 O O . LEU A 1 84 ? -12.550 -3.007 15.296 1.00 95.56 84 LEU A O 1
ATOM 674 N N . GLU A 1 85 ? -12.979 -0.821 15.613 1.00 95.38 85 GLU A N 1
ATOM 675 C CA . GLU A 1 85 ? -12.724 -0.803 17.065 1.00 95.38 85 GLU A CA 1
ATOM 676 C C . GLU A 1 85 ? -13.571 -1.833 17.816 1.00 95.38 85 GLU A C 1
ATOM 678 O O . GLU A 1 85 ? -13.062 -2.609 18.626 1.00 95.38 85 GLU A O 1
ATOM 683 N N . ASN A 1 86 ? -14.861 -1.922 17.488 1.00 96.69 86 ASN A N 1
ATOM 684 C CA . ASN A 1 86 ? -15.771 -2.877 18.123 1.00 96.69 86 ASN A CA 1
ATOM 685 C C . ASN A 1 86 ? -15.441 -4.348 17.822 1.00 96.69 86 ASN A C 1
ATOM 687 O O . ASN A 1 86 ? -15.857 -5.222 18.582 1.00 96.69 86 ASN A O 1
ATOM 691 N N . ILE A 1 87 ? -14.723 -4.636 16.731 1.00 95.81 87 ILE A N 1
ATOM 692 C CA . ILE A 1 87 ? -14.276 -5.996 16.388 1.00 95.81 87 ILE A CA 1
ATOM 693 C C . ILE A 1 87 ? -12.810 -6.254 16.777 1.00 95.81 87 ILE A C 1
ATOM 695 O O . ILE A 1 87 ? -12.274 -7.313 16.452 1.00 95.81 87 ILE A O 1
ATOM 699 N N . GLY A 1 88 ? -12.181 -5.326 17.510 1.00 92.56 88 GLY A N 1
ATOM 700 C CA . GLY A 1 88 ? -10.865 -5.506 18.127 1.00 92.56 88 GLY A CA 1
ATOM 701 C C . GLY A 1 88 ? -9.673 -4.932 17.354 1.00 92.56 88 GLY A C 1
ATOM 702 O O . GLY A 1 88 ? -8.547 -5.363 17.625 1.00 92.56 88 GLY A O 1
ATOM 703 N N . TYR A 1 89 ? -9.909 -4.000 16.422 1.00 89.88 89 TYR A N 1
ATOM 704 C CA . TYR A 1 89 ? -8.881 -3.303 15.630 1.00 89.88 89 TYR A CA 1
ATOM 705 C C . TYR A 1 89 ? -8.716 -1.823 15.965 1.00 89.88 89 TYR A C 1
ATOM 707 O O . TYR A 1 89 ? -9.677 -1.221 16.473 1.00 89.88 89 TYR A O 1
#